Protein AF-A0A950ADC2-F1 (afdb_monomer_lite)

Foldseek 3Di:
DDQAQPPPRHGRPLQHKWWAFPVGHIHRPVVCVVVVQADPVPRGGIDIDDRDDPCPVVPPCPDDPDPDDDDDDDDDDDD

Radius of gyration: 24.09 Å; chains: 1; bounding box: 72×46×31 Å

pLDDT: mean 82.02, std 17.78, range [51.88, 97.94]

Secondary structure (DSSP, 8-state):
--SB-TTT--B--TTS--EE-TT--EE-HHHHHTTTTB-TTTSPBPEEPPP--GGGGT---------------------

Sequence (79 aa):
MKPSCERCKTDLPFAAAAYICSYECTFCPECAHASHHVCPNCGGELRARPRRREAALSASRRSARTLEQTDLASLDVHQ

Structure (mmCIF, N/CA/C/O backbone):
data_AF-A0A950ADC2-F1
#
_entry.id   AF-A0A950ADC2-F1
#
loop_
_atom_site.group_PDB
_atom_site.id
_atom_site.type_symbol
_atom_site.label_atom_id
_atom_site.label_alt_id
_atom_site.label_comp_id
_atom_site.label_asym_id
_atom_site.label_entity_id
_atom_site.label_seq_id
_atom_site.pdbx_PDB_ins_code
_atom_site.Cartn_x
_atom_site.Cartn_y
_atom_site.Cartn_z
_atom_site.occupancy
_atom_site.B_iso_or_equiv
_atom_site.auth_seq_id
_atom_site.auth_comp_id
_atom_site.auth_asym_id
_atom_site.auth_atom_id
_atom_site.pdbx_PDB_model_num
ATOM 1 N N . MET A 1 1 ? 8.208 2.010 3.900 1.00 76.81 1 MET A N 1
ATOM 2 C CA . MET A 1 1 ? 7.424 0.961 3.187 1.00 76.81 1 MET A CA 1
ATOM 3 C C . MET A 1 1 ? 7.345 -0.316 4.028 1.00 76.81 1 MET A C 1
ATOM 5 O O . MET A 1 1 ? 8.387 -0.914 4.284 1.00 76.81 1 MET A O 1
ATOM 9 N N . LYS A 1 2 ? 6.156 -0.725 4.488 1.00 87.00 2 LYS A N 1
ATOM 10 C CA . LYS A 1 2 ? 6.015 -1.789 5.504 1.00 87.00 2 LYS A CA 1
ATOM 11 C C . LYS A 1 2 ? 5.864 -3.193 4.888 1.00 87.00 2 LYS A C 1
ATOM 13 O O . LYS A 1 2 ? 5.352 -3.307 3.773 1.00 87.00 2 LYS A O 1
ATOM 18 N N . PRO A 1 3 ? 6.312 -4.254 5.587 1.00 92.62 3 PRO A N 1
ATOM 19 C CA . PRO A 1 3 ? 6.209 -5.633 5.113 1.00 92.62 3 PRO A CA 1
ATOM 20 C C . PRO A 1 3 ? 4.872 -6.302 5.460 1.00 92.62 3 PRO A C 1
ATOM 22 O O . PRO A 1 3 ? 4.718 -7.480 5.180 1.00 92.62 3 PRO A O 1
ATOM 25 N N . SER A 1 4 ? 3.916 -5.593 6.064 1.00 96.12 4 SER A N 1
ATOM 26 C CA . SER A 1 4 ? 2.619 -6.147 6.464 1.00 96.12 4 SER A CA 1
ATOM 27 C C . SER A 1 4 ? 1.489 -5.130 6.298 1.00 96.12 4 SER A C 1
ATOM 29 O O . SER A 1 4 ? 1.711 -3.916 6.296 1.00 96.12 4 SER A O 1
ATOM 31 N N . CYS A 1 5 ? 0.267 -5.634 6.116 1.00 97.00 5 CYS A N 1
ATOM 32 C CA . CYS A 1 5 ? -0.942 -4.822 6.013 1.00 97.00 5 CYS A CA 1
ATOM 33 C C . CYS A 1 5 ? -1.280 -4.197 7.368 1.00 97.00 5 CYS A C 1
ATOM 35 O O . CYS A 1 5 ? -1.409 -4.901 8.366 1.00 97.00 5 CYS A O 1
ATOM 37 N N . GLU A 1 6 ? -1.517 -2.890 7.426 1.00 96.44 6 GLU A N 1
ATOM 38 C CA . GLU A 1 6 ? -1.809 -2.237 8.705 1.00 96.44 6 GLU A CA 1
ATOM 39 C C . GLU A 1 6 ? -3.192 -2.573 9.270 1.00 96.44 6 GLU A C 1
ATOM 41 O O . GLU A 1 6 ? -3.344 -2.553 10.493 1.00 96.44 6 GLU A O 1
ATOM 46 N N . ARG A 1 7 ? -4.146 -2.959 8.408 1.00 95.75 7 ARG A N 1
ATOM 47 C CA . ARG A 1 7 ? -5.518 -3.340 8.783 1.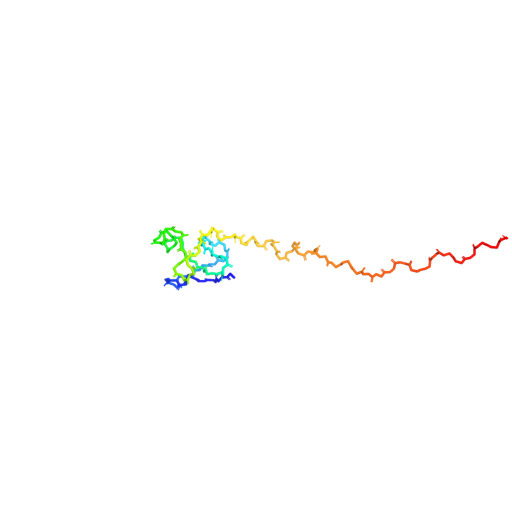00 95.75 7 ARG A CA 1
ATOM 48 C C . ARG A 1 7 ? -5.637 -4.807 9.200 1.00 95.75 7 ARG A C 1
ATOM 50 O O . ARG A 1 7 ? -6.068 -5.081 10.310 1.00 95.75 7 ARG A O 1
ATOM 57 N N . CYS A 1 8 ? -5.257 -5.742 8.326 1.00 96.56 8 CYS A N 1
ATOM 58 C CA . CYS A 1 8 ? -5.452 -7.183 8.552 1.00 96.56 8 CYS A CA 1
ATOM 59 C C . CYS A 1 8 ? -4.182 -7.943 8.964 1.00 96.56 8 CYS A C 1
ATOM 61 O O . CYS A 1 8 ? -4.245 -9.147 9.173 1.00 96.56 8 CYS A O 1
ATOM 63 N N . LYS A 1 9 ? -3.028 -7.266 9.05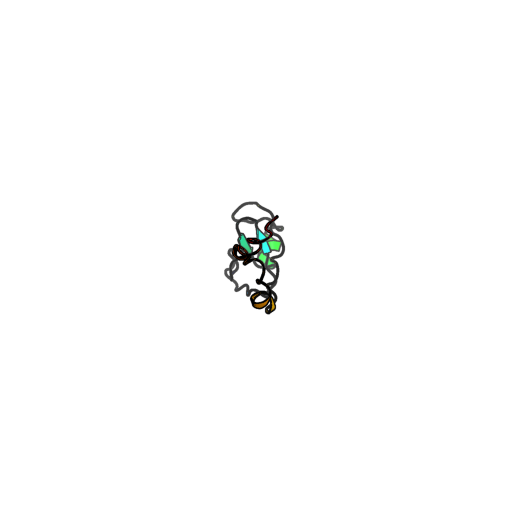3 1.00 96.56 9 LYS A N 1
ATOM 64 C CA . LYS A 1 9 ? -1.722 -7.835 9.445 1.00 96.56 9 LYS A CA 1
ATOM 65 C C . LYS A 1 9 ? -1.149 -8.932 8.539 1.00 96.56 9 LYS A C 1
ATOM 67 O O . LYS A 1 9 ? -0.067 -9.421 8.830 1.00 96.56 9 LYS A O 1
ATOM 72 N N . THR A 1 10 ? -1.790 -9.246 7.413 1.00 95.56 10 THR A N 1
ATOM 73 C CA . THR A 1 10 ? -1.236 -10.125 6.369 1.00 95.56 10 THR A CA 1
ATOM 74 C C . THR A 1 10 ? 0.142 -9.659 5.905 1.00 95.56 10 THR A C 1
ATOM 76 O O . THR A 1 10 ? 0.357 -8.457 5.711 1.00 95.56 10 THR A O 1
ATOM 79 N N . ASP A 1 11 ? 1.040 -10.612 5.664 1.00 95.56 11 ASP A N 1
ATOM 80 C CA . ASP A 1 11 ? 2.360 -10.359 5.097 1.00 95.56 11 ASP A CA 1
ATOM 81 C C . ASP A 1 11 ? 2.282 -9.809 3.666 1.00 95.56 11 ASP A C 1
ATOM 83 O O . ASP A 1 11 ? 1.564 -10.304 2.798 1.00 95.56 11 ASP A O 1
ATOM 87 N N . LEU A 1 12 ? 3.059 -8.758 3.416 1.00 93.56 12 LEU A N 1
ATOM 88 C CA . LEU A 1 12 ? 3.169 -8.035 2.152 1.00 93.56 12 LEU A CA 1
ATOM 89 C C . LEU A 1 12 ? 4.645 -7.944 1.736 1.00 93.56 12 LEU A C 1
ATOM 91 O O . LEU A 1 12 ? 5.270 -6.876 1.861 1.00 93.56 12 LEU A O 1
ATOM 95 N N . PRO A 1 13 ? 5.222 -9.047 1.216 1.00 89.94 13 PRO A N 1
ATOM 96 C CA . PRO A 1 13 ? 6.606 -9.062 0.758 1.00 89.94 13 PRO A CA 1
ATOM 97 C C . PRO A 1 13 ? 6.842 -8.010 -0.335 1.00 89.94 13 PRO A C 1
ATOM 99 O O . PRO A 1 13 ? 5.921 -7.580 -1.027 1.00 89.94 13 PRO A O 1
ATOM 102 N N . PHE A 1 14 ? 8.093 -7.577 -0.515 1.00 86.19 14 PHE A N 1
ATOM 103 C CA . PHE A 1 14 ? 8.441 -6.468 -1.423 1.00 86.19 14 PHE A CA 1
ATOM 104 C C . PHE A 1 14 ? 8.052 -6.694 -2.896 1.00 86.19 14 PHE A C 1
ATOM 106 O O . PHE A 1 14 ? 7.920 -5.724 -3.646 1.00 86.19 14 PHE A O 1
ATOM 113 N N . ALA A 1 15 ? 7.874 -7.954 -3.299 1.00 85.81 15 ALA A N 1
ATOM 114 C CA . ALA A 1 15 ? 7.435 -8.348 -4.634 1.00 85.81 15 ALA A CA 1
ATOM 115 C C . ALA A 1 15 ? 5.901 -8.435 -4.783 1.00 85.81 15 ALA A C 1
ATOM 117 O O . ALA A 1 15 ? 5.402 -8.468 -5.911 1.00 85.81 15 ALA A O 1
ATOM 118 N N . ALA A 1 16 ? 5.151 -8.470 -3.676 1.00 89.19 16 ALA A N 1
ATOM 119 C CA . ALA A 1 16 ? 3.699 -8.607 -3.696 1.00 89.19 16 ALA A CA 1
ATOM 120 C C . ALA A 1 16 ? 2.994 -7.304 -4.089 1.00 89.19 16 ALA A C 1
ATOM 122 O O . ALA A 1 16 ? 3.498 -6.195 -3.890 1.00 89.19 16 ALA A O 1
ATOM 123 N N . ALA A 1 17 ? 1.783 -7.451 -4.628 1.00 93.06 17 ALA A N 1
ATOM 124 C CA . ALA A 1 17 ? 0.881 -6.329 -4.827 1.00 93.06 17 ALA A CA 1
ATOM 125 C C . ALA A 1 17 ? 0.429 -5.783 -3.465 1.00 93.06 17 ALA A C 1
ATOM 127 O O . ALA A 1 17 ? -0.076 -6.516 -2.620 1.00 93.06 17 ALA A O 1
ATOM 128 N N . ALA A 1 18 ? 0.609 -4.484 -3.268 1.00 95.94 18 ALA A N 1
ATOM 129 C CA . ALA A 1 18 ? 0.144 -3.759 -2.097 1.00 95.94 18 ALA A CA 1
ATOM 130 C C . ALA A 1 18 ? -0.158 -2.315 -2.498 1.00 95.94 18 ALA A C 1
ATOM 132 O O . ALA A 1 18 ? 0.234 -1.869 -3.578 1.00 95.94 18 ALA A O 1
ATOM 133 N N . TYR A 1 19 ? -0.822 -1.585 -1.615 1.00 96.94 19 TYR A N 1
ATOM 134 C CA . TYR A 1 19 ? -1.123 -0.172 -1.782 1.00 96.94 19 TYR A CA 1
ATOM 135 C C . TYR A 1 19 ? -0.485 0.639 -0.658 1.00 96.94 19 TYR A C 1
ATOM 137 O O . TYR A 1 19 ? -0.319 0.140 0.457 1.00 96.94 19 TYR A O 1
ATOM 145 N N . ILE A 1 20 ? -0.106 1.876 -0.967 1.00 96.88 20 ILE A N 1
ATOM 146 C CA . ILE A 1 20 ? 0.570 2.788 -0.049 1.00 96.88 20 ILE A CA 1
ATOM 147 C C . ILE A 1 20 ? 0.035 4.219 -0.194 1.00 96.88 20 ILE A C 1
ATOM 149 O O . ILE A 1 20 ? -0.333 4.623 -1.298 1.00 96.88 20 ILE A O 1
ATOM 153 N N . CYS A 1 21 ? -0.017 4.977 0.906 1.00 96.44 21 CYS A N 1
ATOM 154 C CA . CYS A 1 21 ? -0.287 6.423 0.889 1.00 96.44 21 CYS A CA 1
ATOM 155 C C . CYS A 1 21 ? 1.007 7.255 1.023 1.00 96.44 21 CYS A C 1
ATOM 157 O O . CYS A 1 21 ? 2.086 6.708 1.250 1.00 96.44 21 CYS A O 1
ATOM 159 N N . SER A 1 22 ? 0.905 8.586 0.942 1.00 95.56 22 SER A N 1
ATOM 160 C CA . SER A 1 22 ? 2.035 9.521 1.112 1.00 95.56 22 SER A CA 1
ATOM 161 C C . SER A 1 22 ? 2.739 9.428 2.473 1.00 95.56 22 SER A C 1
ATOM 163 O O . SER A 1 22 ? 3.937 9.670 2.559 1.00 95.56 22 SER A O 1
ATOM 165 N N . TYR A 1 23 ? 2.016 9.026 3.520 1.00 95.25 23 TYR A N 1
ATOM 166 C CA . TYR A 1 23 ? 2.552 8.782 4.867 1.00 95.25 23 TYR A CA 1
ATOM 167 C C . TYR A 1 23 ? 3.069 7.350 5.062 1.00 95.25 23 TYR A C 1
ATOM 169 O O . TYR A 1 23 ? 3.296 6.896 6.182 1.00 95.25 23 TYR A O 1
ATOM 177 N N . GLU A 1 24 ? 3.220 6.606 3.969 1.00 94.81 24 GLU A N 1
ATOM 178 C CA . GLU A 1 24 ? 3.696 5.228 3.949 1.00 94.81 24 GLU A CA 1
ATOM 179 C C . GLU A 1 24 ? 2.833 4.207 4.714 1.00 94.81 24 GLU A C 1
ATOM 181 O O . GLU A 1 24 ? 3.319 3.128 5.087 1.00 94.81 24 GLU A O 1
ATOM 186 N N . CYS A 1 25 ? 1.541 4.488 4.919 1.00 96.06 25 CYS A N 1
ATOM 187 C CA . CYS A 1 25 ? 0.613 3.468 5.405 1.00 96.06 25 CYS A CA 1
ATOM 188 C C . CYS A 1 25 ? 0.440 2.379 4.344 1.00 96.06 25 CYS A C 1
ATOM 190 O O . CYS A 1 25 ? 0.165 2.705 3.193 1.00 96.06 25 CYS A O 1
ATOM 192 N N . THR A 1 26 ? 0.611 1.103 4.702 1.00 96.12 26 THR A N 1
ATOM 193 C CA . THR A 1 26 ? 0.629 -0.010 3.729 1.00 96.12 26 THR A CA 1
ATOM 194 C C . THR A 1 26 ? -0.568 -0.950 3.907 1.00 96.12 26 THR A C 1
ATOM 196 O O . THR A 1 26 ? -0.846 -1.404 5.017 1.00 96.12 26 THR A O 1
ATOM 199 N N . PHE A 1 27 ? -1.255 -1.289 2.810 1.00 97.25 27 PHE A N 1
ATOM 200 C CA . PHE A 1 27 ? -2.447 -2.148 2.812 1.00 97.25 27 PHE A CA 1
ATOM 201 C C . PHE A 1 27 ? -2.404 -3.211 1.709 1.00 97.25 27 PHE A C 1
ATOM 203 O O . PHE A 1 27 ? -1.848 -2.988 0.631 1.00 97.25 27 PHE A O 1
ATOM 210 N N . CYS A 1 28 ? -3.003 -4.375 1.973 1.00 97.31 28 CYS A N 1
ATOM 211 C CA . CYS A 1 28 ? -3.195 -5.406 0.952 1.00 97.31 28 CYS A CA 1
ATOM 212 C C . CYS A 1 28 ? -4.271 -4.973 -0.070 1.00 97.31 28 CYS A C 1
ATOM 214 O O . CYS A 1 28 ? -5.065 -4.079 0.242 1.00 97.31 28 CYS A O 1
ATOM 216 N N . PRO A 1 29 ? -4.324 -5.589 -1.269 1.00 97.38 29 PRO A N 1
ATOM 217 C CA . PRO A 1 29 ? -5.304 -5.241 -2.302 1.00 97.38 29 PRO A CA 1
ATOM 218 C C . PRO A 1 29 ? -6.752 -5.288 -1.804 1.00 97.38 29 PRO A C 1
ATOM 220 O O . PRO A 1 29 ? -7.492 -4.333 -2.013 1.00 97.38 29 PRO A O 1
ATOM 223 N N . GLU A 1 30 ? -7.106 -6.326 -1.045 1.00 97.81 30 GLU A N 1
ATOM 224 C CA . GLU A 1 30 ? -8.436 -6.483 -0.443 1.00 97.81 30 GLU A CA 1
ATOM 225 C C . GLU A 1 30 ? -8.788 -5.322 0.495 1.00 97.81 30 GLU A C 1
ATOM 227 O O . GLU A 1 30 ? -9.851 -4.715 0.392 1.00 97.81 30 GLU A O 1
ATOM 232 N N . CYS 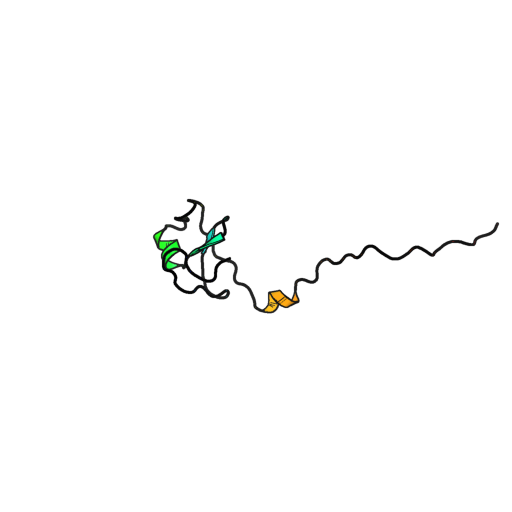A 1 31 ? -7.869 -4.954 1.395 1.00 97.75 31 CYS A N 1
ATOM 233 C CA . CYS A 1 31 ? -8.101 -3.866 2.344 1.00 97.75 31 CYS A CA 1
ATOM 234 C C . CYS A 1 31 ? -8.183 -2.502 1.659 1.00 97.75 31 CYS A C 1
ATOM 236 O O . CYS A 1 31 ? -8.962 -1.667 2.112 1.00 97.75 31 CYS A O 1
ATOM 238 N N . ALA A 1 32 ? -7.393 -2.286 0.603 1.00 97.56 32 ALA A N 1
ATOM 239 C CA . ALA A 1 32 ? -7.429 -1.062 -0.186 1.00 97.56 32 ALA A CA 1
ATOM 240 C C . ALA A 1 32 ? -8.721 -0.957 -1.009 1.00 97.56 32 ALA A C 1
ATOM 242 O O . ALA A 1 32 ? -9.301 0.121 -1.092 1.00 97.56 32 ALA A O 1
ATOM 243 N N . HIS A 1 33 ? -9.202 -2.067 -1.575 1.00 97.75 33 HIS A N 1
ATOM 244 C CA . HIS A 1 33 ? -10.478 -2.106 -2.286 1.00 97.75 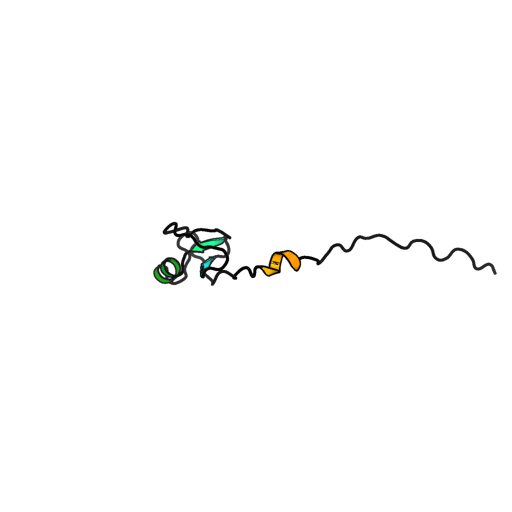33 HIS A CA 1
ATOM 245 C C . HIS A 1 33 ? -11.654 -1.857 -1.334 1.00 97.75 33 HIS A C 1
ATOM 247 O O . HIS A 1 33 ? -12.498 -1.005 -1.599 1.00 97.75 33 HIS A O 1
ATOM 253 N N . ALA A 1 34 ? -11.649 -2.512 -0.169 1.00 97.75 34 ALA A N 1
ATOM 254 C CA . ALA A 1 34 ? -12.664 -2.336 0.867 1.00 97.75 34 ALA A CA 1
ATOM 255 C C . ALA A 1 34 ? -12.703 -0.919 1.467 1.00 97.75 34 ALA A C 1
ATOM 257 O O . ALA A 1 34 ? -13.668 -0.574 2.141 1.00 97.75 34 ALA A O 1
ATOM 258 N N . SER A 1 35 ? -11.656 -0.112 1.276 1.00 96.69 35 SER A N 1
ATOM 259 C CA . SER A 1 35 ? -11.626 1.301 1.666 1.00 96.69 35 SER A CA 1
ATOM 260 C C . SER A 1 35 ? -11.731 2.254 0.471 1.00 96.69 35 SER A C 1
ATOM 262 O O . SER A 1 35 ? -11.404 3.429 0.607 1.00 96.69 35 SER A O 1
ATOM 264 N N . HIS A 1 36 ? -12.164 1.770 -0.700 1.00 97.38 36 HIS A N 1
ATOM 265 C CA . HIS A 1 36 ? -12.298 2.553 -1.936 1.00 97.38 36 HIS A CA 1
ATOM 266 C C . HIS A 1 36 ? -11.024 3.318 -2.319 1.00 97.38 36 HIS A C 1
ATOM 268 O O . HIS A 1 36 ? -11.076 4.444 -2.806 1.00 97.38 36 HIS A O 1
ATOM 274 N N . HIS A 1 37 ? -9.864 2.709 -2.075 1.00 97.62 37 HIS A N 1
ATOM 275 C CA . HIS A 1 37 ? -8.552 3.324 -2.264 1.00 97.62 37 HIS A CA 1
ATOM 276 C C . HIS A 1 37 ? -8.349 4.624 -1.465 1.00 97.62 37 HIS A C 1
ATOM 278 O O . HIS A 1 37 ? -7.529 5.461 -1.836 1.00 97.62 37 HIS A O 1
ATOM 284 N N . VAL A 1 38 ? -9.035 4.766 -0.329 1.00 97.94 38 VAL A N 1
ATOM 285 C CA . VAL A 1 38 ? -8.802 5.813 0.670 1.00 97.94 38 VAL A CA 1
ATOM 286 C C . VAL A 1 38 ? -8.123 5.193 1.885 1.00 97.94 38 VAL A C 1
ATOM 288 O O . VAL A 1 38 ? -8.508 4.126 2.365 1.00 97.94 38 VAL A O 1
ATOM 291 N N . CYS A 1 39 ? -7.070 5.833 2.380 1.00 97.50 39 CYS A N 1
ATOM 292 C CA . CYS A 1 39 ? -6.321 5.368 3.533 1.00 97.50 39 CYS A CA 1
ATOM 293 C C . CYS A 1 39 ? -7.167 5.541 4.803 1.00 97.50 39 CYS A C 1
ATOM 295 O O . CYS A 1 39 ? -7.459 6.679 5.171 1.00 97.50 39 CYS A O 1
ATOM 297 N N . PRO A 1 40 ? -7.500 4.463 5.535 1.00 95.94 40 PRO A N 1
ATOM 298 C CA . PRO A 1 40 ? -8.291 4.570 6.762 1.00 95.94 40 PRO A CA 1
ATOM 299 C C . PRO A 1 40 ? -7.552 5.291 7.900 1.00 95.94 40 PRO A C 1
ATOM 301 O O . PRO A 1 40 ? -8.193 5.775 8.824 1.00 95.94 40 PRO A O 1
ATOM 304 N N . ASN A 1 41 ? -6.218 5.383 7.837 1.00 95.00 41 ASN A N 1
ATOM 305 C CA . ASN A 1 41 ? -5.415 6.014 8.888 1.00 95.00 41 ASN A CA 1
ATOM 306 C C . ASN A 1 41 ? -5.234 7.525 8.680 1.00 95.00 41 ASN A C 1
ATOM 308 O O . ASN A 1 41 ? -5.105 8.255 9.655 1.00 95.00 41 ASN A O 1
ATOM 312 N N . CYS A 1 42 ? -5.173 7.996 7.429 1.00 95.50 42 CYS A N 1
ATOM 313 C CA . CYS A 1 42 ? -4.836 9.394 7.124 1.00 95.50 42 CYS A CA 1
ATOM 314 C C . CYS A 1 42 ? -5.809 10.095 6.164 1.00 95.50 42 CYS A C 1
ATOM 316 O O . CYS A 1 42 ? -5.606 11.265 5.861 1.00 95.50 42 CYS A O 1
ATOM 318 N N . GLY A 1 43 ? -6.808 9.395 5.619 1.00 96.56 43 GLY A N 1
ATOM 319 C CA . GLY A 1 43 ? -7.775 9.943 4.658 1.00 96.56 43 GLY A CA 1
ATOM 320 C C . GLY A 1 43 ? -7.224 10.243 3.257 1.00 96.56 43 GLY A C 1
ATOM 321 O O . GLY A 1 43 ? -7.970 10.692 2.395 1.00 96.56 43 GLY A O 1
ATOM 322 N N . GLY A 1 44 ? -5.933 10.004 3.008 1.00 97.00 44 GLY A N 1
ATOM 323 C CA . GLY A 1 44 ? -5.298 10.229 1.703 1.00 97.00 44 GLY A CA 1
ATOM 324 C C . GLY A 1 44 ? -5.560 9.105 0.697 1.00 97.00 44 GLY A C 1
ATOM 325 O O . GLY A 1 44 ? -6.036 8.033 1.065 1.00 97.00 44 GLY A O 1
ATOM 326 N N . GLU A 1 45 ? -5.198 9.314 -0.569 1.00 97.94 45 GLU A N 1
ATOM 327 C CA . GLU A 1 45 ? -5.321 8.268 -1.590 1.00 97.94 45 GLU A CA 1
ATOM 328 C C . GLU A 1 45 ? -4.339 7.105 -1.365 1.00 97.94 45 GLU A C 1
ATOM 330 O O . GLU A 1 45 ? -3.201 7.276 -0.916 1.00 97.94 45 GLU A O 1
ATOM 335 N N . LEU A 1 46 ? -4.787 5.899 -1.704 1.00 97.94 46 LEU A N 1
ATOM 336 C CA . LEU A 1 46 ? -3.980 4.690 -1.749 1.00 97.94 46 LEU A CA 1
ATOM 337 C C . LEU A 1 46 ? -3.598 4.389 -3.195 1.00 97.94 46 LEU A C 1
ATOM 339 O O . LEU A 1 46 ? -4.450 4.114 -4.039 1.00 97.94 46 LEU A O 1
ATOM 343 N N . ARG A 1 47 ? -2.295 4.373 -3.474 1.00 97.50 47 ARG A N 1
ATOM 344 C CA . ARG A 1 47 ? -1.744 4.065 -4.801 1.00 97.50 47 ARG A CA 1
ATOM 345 C C . ARG A 1 47 ? -0.987 2.752 -4.775 1.00 97.50 47 ARG A C 1
ATOM 347 O O . ARG A 1 47 ? -0.527 2.313 -3.722 1.00 97.50 47 ARG A O 1
ATOM 354 N N . ALA A 1 48 ? -0.859 2.110 -5.934 1.00 95.88 48 ALA A N 1
ATOM 355 C CA . ALA A 1 48 ? -0.113 0.864 -6.041 1.00 95.88 48 ALA A CA 1
ATOM 356 C C . ALA A 1 48 ? 1.337 1.068 -5.575 1.00 95.88 48 ALA A C 1
ATOM 358 O O . ALA A 1 48 ? 2.059 1.931 -6.074 1.00 95.88 48 ALA A O 1
ATOM 359 N N . ARG A 1 49 ? 1.752 0.247 -4.611 1.00 92.75 49 ARG A N 1
ATOM 360 C CA . ARG A 1 49 ? 3.108 0.184 -4.074 1.00 92.75 49 ARG A CA 1
ATOM 361 C C . ARG A 1 49 ? 4.074 -0.207 -5.205 1.00 92.75 49 ARG A C 1
ATOM 363 O O . ARG A 1 49 ? 3.922 -1.297 -5.762 1.00 92.75 49 ARG A O 1
ATOM 370 N N . PRO A 1 50 ? 5.095 0.608 -5.527 1.00 88.75 50 PRO A N 1
ATOM 371 C CA . PRO A 1 50 ? 6.126 0.211 -6.482 1.00 88.75 50 PRO A CA 1
ATOM 372 C C . PRO A 1 50 ? 6.825 -1.083 -6.045 1.00 88.75 50 PRO A C 1
ATOM 374 O O . PRO A 1 50 ? 7.264 -1.205 -4.898 1.00 88.75 50 PRO A O 1
ATOM 377 N N . ARG A 1 51 ? 6.942 -2.056 -6.957 1.00 84.88 51 ARG A N 1
ATOM 378 C CA . ARG A 1 51 ? 7.627 -3.327 -6.677 1.00 84.88 51 ARG A CA 1
ATOM 379 C C . ARG A 1 51 ? 9.136 -3.122 -6.721 1.00 84.88 51 ARG A C 1
ATOM 381 O O . ARG A 1 51 ? 9.671 -2.627 -7.715 1.00 84.88 51 ARG A O 1
ATOM 388 N N . ARG A 1 52 ? 9.837 -3.541 -5.666 1.00 77.00 52 ARG A N 1
ATOM 389 C CA . ARG A 1 52 ? 11.304 -3.551 -5.664 1.00 77.00 52 ARG A CA 1
ATOM 390 C C . ARG A 1 52 ? 11.770 -4.690 -6.574 1.00 77.00 52 ARG A C 1
ATOM 392 O O . ARG A 1 52 ? 11.551 -5.851 -6.251 1.00 77.00 52 ARG A O 1
ATOM 399 N N . ARG A 1 53 ? 12.398 -4.368 -7.709 1.00 72.75 53 ARG A N 1
ATOM 400 C CA . ARG A 1 53 ? 13.144 -5.361 -8.501 1.00 72.75 53 ARG A CA 1
ATOM 401 C C . ARG A 1 53 ? 14.412 -5.738 -7.731 1.00 72.75 53 ARG A C 1
ATOM 403 O O . ARG A 1 53 ? 15.070 -4.848 -7.195 1.00 72.75 53 ARG A O 1
ATOM 410 N N . GLU A 1 54 ? 14.773 -7.018 -7.699 1.00 64.94 54 GLU A N 1
ATOM 411 C CA . GLU A 1 54 ? 15.965 -7.511 -6.981 1.00 64.94 54 GLU A CA 1
ATOM 412 C C . GLU A 1 54 ? 17.263 -6.806 -7.425 1.00 64.94 54 GLU A C 1
ATOM 414 O O . GLU A 1 54 ? 18.141 -6.539 -6.609 1.00 64.94 54 GLU A O 1
ATOM 419 N N . ALA A 1 55 ? 17.338 -6.371 -8.687 1.00 57.44 55 ALA A N 1
ATOM 420 C CA . ALA A 1 55 ? 18.482 -5.649 -9.249 1.00 57.44 55 ALA A CA 1
ATOM 421 C C . ALA A 1 55 ? 18.684 -4.206 -8.724 1.00 57.44 55 ALA A C 1
ATOM 423 O O . ALA A 1 55 ? 19.678 -3.568 -9.058 1.00 57.44 55 ALA A O 1
ATOM 424 N N . ALA A 1 56 ? 17.778 -3.649 -7.911 1.00 54.72 56 ALA A N 1
ATOM 425 C CA . ALA A 1 56 ? 17.902 -2.262 -7.444 1.00 54.72 56 ALA A CA 1
ATOM 426 C C . ALA A 1 56 ? 19.068 -2.035 -6.456 1.00 54.72 56 ALA A C 1
ATOM 428 O O . ALA A 1 56 ? 19.504 -0.897 -6.290 1.00 54.72 56 ALA A O 1
ATOM 429 N N . LEU A 1 57 ? 19.611 -3.093 -5.839 1.00 55.06 57 LEU A N 1
ATOM 430 C CA . LEU A 1 57 ? 20.780 -2.991 -4.953 1.00 55.06 57 LEU A CA 1
ATOM 431 C C . LEU A 1 57 ? 22.091 -2.712 -5.713 1.00 55.06 57 LEU A C 1
ATOM 433 O O . LEU A 1 57 ? 23.024 -2.177 -5.122 1.00 55.06 57 LEU A O 1
ATOM 437 N N . SER A 1 58 ? 22.173 -3.014 -7.016 1.00 51.88 58 SER A N 1
ATOM 438 C CA . SER A 1 58 ? 23.387 -2.790 -7.820 1.00 51.88 58 SER A CA 1
ATOM 439 C C . SER A 1 58 ? 23.388 -1.471 -8.606 1.00 51.88 58 SER A C 1
ATOM 441 O O . SER A 1 58 ? 24.438 -1.058 -9.099 1.00 51.88 58 SER A O 1
ATOM 443 N N . ALA A 1 59 ? 22.245 -0.782 -8.703 1.00 53.78 59 ALA A N 1
ATOM 444 C CA . ALA A 1 59 ? 22.073 0.389 -9.569 1.00 53.78 59 ALA A CA 1
ATOM 445 C C . ALA A 1 59 ? 22.264 1.753 -8.873 1.00 53.78 59 ALA A C 1
ATOM 447 O O . ALA A 1 59 ? 22.307 2.781 -9.552 1.00 53.78 59 ALA A O 1
ATOM 448 N N . SER A 1 60 ? 22.425 1.800 -7.546 1.00 58.44 60 SER A N 1
ATOM 449 C CA . SER A 1 60 ? 22.659 3.056 -6.815 1.00 58.44 60 SER A CA 1
ATOM 450 C C . SER A 1 60 ? 24.149 3.438 -6.790 1.00 58.44 60 SER A C 1
ATOM 452 O O . SER A 1 60 ? 24.764 3.532 -5.734 1.00 58.44 60 SER A O 1
ATOM 454 N N . ARG A 1 61 ? 24.753 3.647 -7.970 1.00 59.81 61 ARG A N 1
ATOM 455 C CA . ARG A 1 61 ? 26.062 4.320 -8.127 1.00 59.81 61 ARG A CA 1
ATOM 456 C C . ARG A 1 61 ? 25.905 5.644 -8.876 1.00 59.81 61 ARG A C 1
ATOM 458 O O . ARG A 1 61 ? 26.455 5.827 -9.954 1.00 59.81 61 ARG A O 1
ATOM 465 N N . ARG A 1 62 ? 25.114 6.561 -8.325 1.00 63.19 62 ARG A N 1
ATOM 466 C CA . ARG A 1 62 ? 25.089 7.995 -8.670 1.00 63.19 62 ARG A CA 1
ATOM 467 C C . ARG A 1 62 ? 24.712 8.700 -7.359 1.00 63.19 62 ARG A C 1
ATOM 469 O O . ARG A 1 62 ? 23.628 8.442 -6.864 1.00 63.19 62 ARG A O 1
ATOM 476 N N . SER A 1 63 ? 25.557 9.446 -6.651 1.00 58.19 63 SER A N 1
ATOM 477 C CA . SER A 1 63 ? 26.661 10.306 -7.071 1.00 58.19 63 SER A CA 1
ATOM 478 C C . SER A 1 63 ? 27.707 10.396 -5.952 1.00 58.19 63 SER A C 1
ATOM 480 O O . SER A 1 63 ? 27.421 10.954 -4.900 1.00 58.19 63 SER A O 1
ATOM 482 N N . ALA A 1 64 ? 28.924 9.909 -6.186 1.00 57.25 64 ALA A N 1
ATOM 483 C CA . ALA A 1 64 ? 30.103 10.367 -5.453 1.00 57.25 64 ALA A CA 1
ATOM 484 C C . ALA A 1 64 ? 30.920 11.209 -6.434 1.00 57.25 64 ALA A C 1
ATOM 486 O O . ALA A 1 64 ? 31.836 10.717 -7.085 1.00 57.25 64 ALA A O 1
ATOM 487 N N . ARG A 1 65 ? 30.509 12.466 -6.639 1.00 56.31 65 ARG A N 1
ATOM 488 C CA . ARG A 1 65 ? 31.378 13.452 -7.287 1.00 56.31 65 ARG A CA 1
ATOM 489 C C . ARG A 1 65 ? 32.286 13.980 -6.179 1.00 56.31 65 ARG A C 1
ATOM 491 O O . ARG A 1 65 ? 31.964 14.975 -5.541 1.00 56.31 65 ARG A O 1
ATOM 498 N N . THR A 1 66 ? 33.339 13.226 -5.874 1.00 57.03 66 THR A N 1
ATOM 499 C CA . THR A 1 66 ? 34.436 13.693 -5.024 1.00 57.03 66 THR A CA 1
ATOM 500 C C 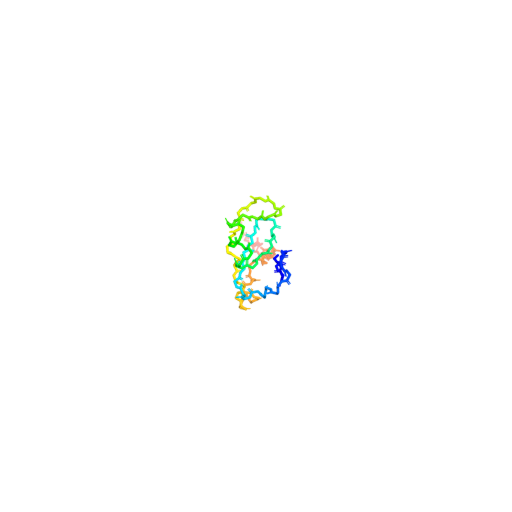. THR A 1 66 ? 35.036 14.918 -5.706 1.00 57.03 66 THR A C 1
ATOM 502 O O . THR A 1 66 ? 35.478 14.841 -6.851 1.00 57.03 66 THR A O 1
ATOM 505 N N . LEU A 1 67 ? 34.952 16.064 -5.037 1.00 61.25 67 LEU A N 1
ATOM 506 C CA . LEU A 1 67 ? 35.776 17.229 -5.326 1.00 61.25 67 LEU A CA 1
ATOM 507 C C . LEU A 1 67 ? 37.211 16.822 -4.994 1.00 61.25 67 LEU A C 1
ATOM 509 O O . LEU A 1 67 ? 37.449 16.565 -3.828 1.00 61.25 67 LEU A O 1
ATOM 513 N N . GLU A 1 68 ? 38.104 16.690 -5.976 1.00 56.94 68 GLU A N 1
ATOM 514 C CA . GLU A 1 68 ? 39.566 16.856 -5.847 1.00 56.94 68 GLU A CA 1
ATOM 515 C C . GLU A 1 68 ? 40.265 16.423 -7.149 1.00 56.94 68 GLU A C 1
ATOM 517 O O . GLU A 1 68 ? 39.857 15.443 -7.765 1.00 56.94 68 GLU A O 1
ATOM 522 N N . GLN A 1 69 ? 41.342 17.140 -7.504 1.00 56.84 69 GLN A N 1
ATOM 523 C CA . GLN A 1 69 ? 42.212 17.035 -8.697 1.00 56.84 69 GLN A CA 1
ATOM 524 C C . GLN A 1 69 ? 41.710 17.857 -9.902 1.00 56.84 69 GLN A C 1
ATOM 526 O O . GLN A 1 69 ? 40.698 17.534 -10.509 1.00 56.84 69 GLN A O 1
ATOM 531 N N . THR A 1 70 ? 42.353 18.953 -10.310 1.00 53.94 70 THR A N 1
ATOM 532 C CA . THR A 1 70 ? 43.806 19.172 -10.405 1.00 53.94 70 THR A CA 1
ATOM 533 C C . THR A 1 70 ? 44.196 20.641 -10.179 1.00 53.94 70 THR A C 1
ATOM 535 O O . THR A 1 70 ? 43.954 21.490 -11.036 1.00 53.94 70 THR A O 1
ATOM 538 N N . ASP A 1 71 ? 44.867 20.911 -9.060 1.00 58.31 71 ASP A N 1
ATOM 539 C CA . ASP A 1 71 ? 46.041 21.792 -9.061 1.00 58.31 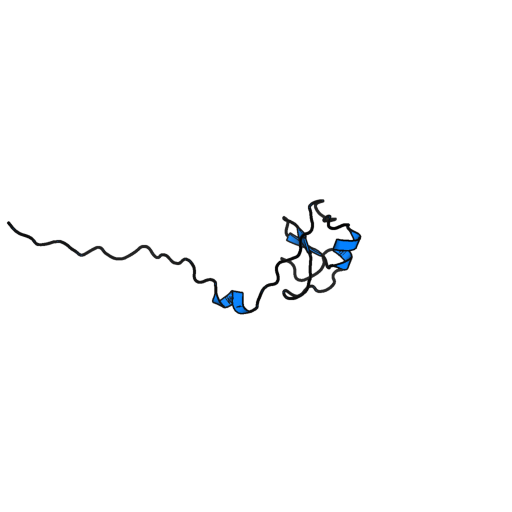71 ASP A CA 1
ATOM 540 C C . ASP A 1 71 ? 47.180 21.071 -9.820 1.00 58.31 71 ASP A C 1
ATOM 542 O O . ASP A 1 71 ? 47.221 19.841 -9.816 1.00 58.31 71 ASP A O 1
ATOM 546 N N . LEU A 1 72 ? 48.099 21.832 -10.426 1.00 61.72 72 LEU A N 1
ATOM 547 C CA . LEU A 1 72 ? 49.218 21.442 -11.320 1.00 61.72 72 LEU A CA 1
ATOM 548 C C . LEU A 1 72 ? 48.943 21.400 -12.839 1.00 61.72 72 LEU A C 1
ATOM 550 O O . LEU A 1 72 ? 49.027 20.360 -13.487 1.00 61.72 72 LEU A O 1
ATOM 554 N N . ALA A 1 73 ? 48.745 22.583 -13.419 1.00 56.62 73 ALA A N 1
ATOM 555 C CA . ALA A 1 73 ? 49.420 23.038 -14.645 1.00 56.62 73 ALA A CA 1
ATOM 556 C C . ALA A 1 73 ? 49.126 24.543 -14.760 1.00 56.62 73 ALA A C 1
ATOM 558 O O . ALA A 1 73 ? 48.055 24.940 -15.203 1.00 56.62 73 ALA A O 1
ATOM 559 N N . SER A 1 74 ? 49.970 25.462 -14.300 1.00 57.31 74 SER A N 1
ATOM 560 C CA . SER A 1 74 ? 51.078 25.963 -15.116 1.00 57.31 74 SER A CA 1
ATOM 561 C C . SER A 1 74 ? 51.912 26.937 -14.269 1.00 57.31 74 SER A C 1
ATOM 563 O O . SER A 1 74 ? 51.536 28.094 -14.093 1.00 57.31 74 SER A O 1
ATOM 565 N N . LEU A 1 75 ? 53.036 26.469 -13.734 1.00 61.62 75 LEU A N 1
ATOM 566 C CA . LEU A 1 75 ? 54.234 27.303 -13.651 1.00 61.62 75 LEU A CA 1
ATOM 567 C C . LEU A 1 75 ? 55.029 27.024 -14.939 1.00 61.62 75 LEU A C 1
ATOM 569 O O . LEU A 1 75 ? 54.934 25.920 -15.470 1.00 61.62 75 LEU A O 1
ATOM 573 N N . ASP A 1 76 ? 55.765 28.031 -15.412 1.00 54.72 76 ASP A N 1
ATOM 574 C CA . ASP A 1 76 ? 56.681 28.039 -16.570 1.00 54.72 76 ASP A CA 1
ATOM 575 C C . ASP A 1 76 ? 56.113 28.382 -17.960 1.00 54.72 76 ASP A C 1
ATOM 577 O O . ASP A 1 76 ? 55.964 27.517 -18.814 1.00 54.72 76 ASP A O 1
ATOM 581 N N . VAL A 1 77 ? 55.981 29.686 -18.248 1.00 60.94 77 VAL A N 1
ATOM 582 C CA . VAL A 1 77 ? 56.633 30.275 -19.438 1.00 60.94 77 VAL A CA 1
ATOM 583 C C . VAL A 1 77 ? 57.222 31.633 -19.056 1.00 60.94 77 VAL A C 1
ATOM 585 O O . VAL A 1 77 ? 56.518 32.625 -18.891 1.00 60.94 77 VAL A O 1
ATOM 588 N N . HIS A 1 78 ? 58.545 31.647 -18.910 1.00 52.22 78 HIS A N 1
ATOM 589 C CA . HIS A 1 78 ? 59.381 32.832 -19.048 1.00 52.22 78 HIS A CA 1
ATOM 590 C C . HIS A 1 78 ? 59.288 33.391 -20.479 1.00 52.22 78 HIS A C 1
ATOM 592 O O . HIS A 1 78 ? 59.789 32.748 -21.405 1.00 52.22 78 HIS A O 1
ATOM 598 N N . GLN A 1 79 ? 58.765 34.609 -20.639 1.00 58.53 79 GLN A N 1
ATOM 599 C CA . GLN A 1 79 ? 59.429 35.678 -21.400 1.00 58.53 79 GLN A CA 1
ATOM 600 C C . GLN A 1 79 ? 58.837 37.038 -21.027 1.00 58.53 79 GLN A C 1
ATOM 602 O O . GLN A 1 79 ? 57.610 37.205 -21.196 1.00 58.53 79 GLN A O 1
#